Protein AF-A0A529NWL9-F1 (afdb_monomer)

Radius of gyration: 22.97 Å; Cα contacts (8 Å, |Δi|>4): 34; chains: 1; bounding box: 39×67×47 Å

pLDDT: mean 72.61, std 14.7, range [40.97, 92.69]

Mean predicted aligned error: 13.95 Å

Foldseek 3Di:
DPPPPVVVVVVVADPDAAEDPPDDDDCPPPGNPDHDDDPVCPCVVVDDDDPVVVVVVVVVVVVLCVVCVVVLVVVVVVVVVVVVVLVPPDDPVVSVVDDDDDDDDPPDDDPCPVVSVVVSNPD

Secondary structure (DSSP, 8-state):
--SSHHHHHHHSS--PPEE--SS----TT--TT-EE--GGGHHHHH-PPPHHHHHHHHHHHHHHHHHHHHHHHHHHHHHHHHHHHHHHSS-HHHHHT----------S---SHHHHHHHHT--

Sequence (123 aa):
MLRGLGKHLKSLFVATPRGDTTTPGYHAYVTLHDWIVPSSKLSSAIGPLSGKHQSALDTAWAELENGLAGWRTKHLIQAADLAAEIRNGPSAPDLANTVVSILVDHSGSMRGQKMLYAAASVD

Solvent-accessible surface area (backbone atoms only — not comparable to full-atom values): 7996 Å² total; per-residue (Å²): 144,80,90,57,67,75,62,57,59,62,69,75,75,61,65,72,44,44,69,62,81,77,71,88,73,94,59,85,92,69,45,58,87,40,71,41,69,55,80,95,43,44,69,71,75,73,50,84,68,52,74,69,55,42,55,54,47,53,50,53,49,52,52,50,54,60,71,40,46,68,58,44,54,52,49,53,51,53,51,51,53,50,52,51,50,61,66,70,66,53,54,73,72,55,55,76,70,60,82,88,82,87,84,82,86,79,79,90,78,66,92,56,58,71,54,54,53,53,57,65,69,70,119

Structure (mmCIF, N/CA/C/O backbone):
data_AF-A0A529NWL9-F1
#
_entry.id   AF-A0A529NWL9-F1
#
loop_
_atom_site.group_PDB
_atom_site.id
_atom_site.type_symbol
_atom_site.label_atom_id
_atom_site.label_alt_id
_atom_site.label_comp_id
_atom_site.label_asym_id
_atom_site.label_entity_id
_atom_site.label_seq_id
_atom_site.pdbx_PDB_ins_code
_atom_site.Cartn_x
_atom_site.Cartn_y
_atom_site.Cartn_z
_atom_site.occupancy
_atom_site.B_iso_or_equiv
_atom_site.auth_seq_id
_atom_site.auth_comp_id
_atom_site.auth_asym_id
_atom_site.auth_atom_id
_atom_site.pdbx_PDB_model_num
ATOM 1 N N . MET A 1 1 ? -11.625 -54.336 20.863 1.00 41.59 1 MET A N 1
ATOM 2 C CA . MET A 1 1 ? -12.617 -53.345 21.342 1.00 41.59 1 MET A CA 1
ATOM 3 C C . MET A 1 1 ? -12.002 -51.930 21.338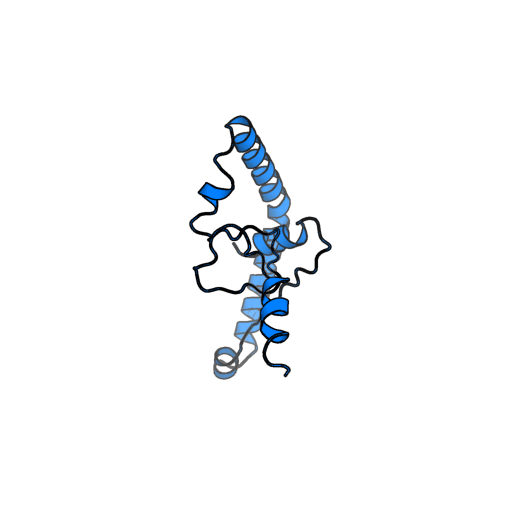 1.00 41.59 1 MET A C 1
ATOM 5 O O . MET A 1 1 ? -11.849 -51.323 22.381 1.00 41.59 1 MET A O 1
ATOM 9 N N . LEU A 1 2 ? -11.591 -51.403 20.171 1.00 47.62 2 LEU A N 1
ATOM 10 C CA . LEU A 1 2 ? -10.873 -50.108 20.053 1.00 47.62 2 LEU A CA 1
ATOM 11 C C . LEU A 1 2 ? -11.420 -49.222 18.911 1.00 47.62 2 LEU A C 1
ATOM 13 O O . LEU A 1 2 ? -10.713 -48.406 18.331 1.00 47.62 2 LEU A O 1
ATOM 17 N N . ARG A 1 3 ? -12.704 -49.368 18.565 1.00 49.75 3 ARG A N 1
ATOM 18 C CA . ARG A 1 3 ? -13.392 -48.502 17.592 1.00 49.75 3 ARG A CA 1
ATOM 19 C C . ARG A 1 3 ? -14.209 -47.445 18.337 1.00 49.75 3 ARG A C 1
ATOM 21 O O . ARG A 1 3 ? -15.420 -47.570 18.445 1.00 49.75 3 ARG A O 1
ATOM 28 N N . GLY A 1 4 ? -13.551 -46.432 18.896 1.00 47.00 4 GLY A N 1
ATOM 29 C CA . GLY A 1 4 ? -14.264 -45.362 19.610 1.00 47.00 4 GLY A CA 1
ATOM 30 C C . GLY A 1 4 ? -13.413 -44.153 19.989 1.00 47.00 4 GLY A C 1
ATOM 31 O O . GLY A 1 4 ? -13.879 -43.023 19.872 1.00 47.00 4 GLY A O 1
ATOM 32 N N . LEU A 1 5 ? -12.139 -44.365 20.334 1.00 46.53 5 LEU A N 1
ATOM 33 C CA . LEU A 1 5 ? -11.263 -43.294 20.830 1.00 46.53 5 LEU A CA 1
ATOM 34 C C . LEU A 1 5 ? -10.985 -42.183 19.797 1.00 46.53 5 LEU A C 1
ATOM 36 O O . LEU A 1 5 ? -10.881 -41.013 20.154 1.00 46.53 5 LEU A O 1
ATOM 40 N N . GLY A 1 6 ? -10.931 -42.521 18.503 1.00 48.28 6 GLY A N 1
ATOM 41 C CA . GLY A 1 6 ? -10.637 -41.554 17.436 1.00 48.28 6 GLY A CA 1
ATOM 42 C C . GLY A 1 6 ? -11.757 -40.544 17.145 1.00 48.28 6 GLY A C 1
ATOM 43 O O . GLY A 1 6 ? -11.493 -39.506 16.544 1.00 48.28 6 GLY A O 1
ATOM 44 N N . LYS A 1 7 ? -13.004 -40.814 17.565 1.00 48.00 7 LYS A N 1
ATOM 45 C CA . LYS A 1 7 ? -14.134 -39.889 17.354 1.00 48.00 7 LYS A CA 1
ATOM 46 C C . LYS A 1 7 ? -14.256 -38.845 18.469 1.00 48.00 7 LYS A C 1
ATOM 48 O O .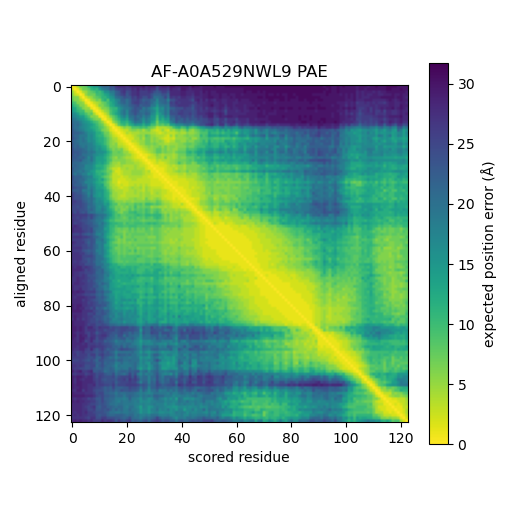 LYS A 1 7 ? -14.643 -37.720 18.181 1.00 48.00 7 LYS A O 1
ATOM 53 N N . HIS A 1 8 ? -13.868 -39.174 19.704 1.00 40.97 8 HIS A N 1
ATOM 54 C CA . HIS A 1 8 ? -13.897 -38.218 20.818 1.00 40.97 8 HIS A CA 1
ATOM 55 C C . HIS A 1 8 ? -12.743 -37.210 20.794 1.00 40.97 8 HIS A C 1
ATOM 57 O O . HIS A 1 8 ? -12.961 -36.047 21.126 1.00 40.97 8 HIS A O 1
ATOM 63 N N . LEU A 1 9 ? -11.562 -37.590 20.295 1.00 45.44 9 LEU A N 1
ATOM 64 C CA . LEU A 1 9 ? -10.450 -36.645 20.117 1.00 45.44 9 LEU A CA 1
ATOM 65 C C . LEU A 1 9 ? -10.738 -35.570 19.055 1.00 45.44 9 LEU A C 1
ATOM 67 O O . LEU A 1 9 ? -10.300 -34.435 19.212 1.00 45.44 9 LEU A O 1
ATOM 71 N N . LYS A 1 10 ? -11.547 -35.874 18.027 1.00 44.62 10 LYS A N 1
ATOM 72 C CA . LYS A 1 10 ? -11.995 -34.868 17.045 1.00 44.62 10 LYS A CA 1
ATOM 73 C C . LYS A 1 10 ? -12.944 -33.821 17.639 1.00 44.62 10 LYS A C 1
ATOM 75 O O . LYS A 1 10 ? -12.990 -32.710 17.128 1.00 44.62 10 LYS A O 1
ATOM 80 N N . SER A 1 11 ? -13.674 -34.152 18.708 1.00 44.53 11 SER A N 1
ATOM 81 C CA . SER A 1 11 ? -14.596 -33.213 19.370 1.00 44.53 11 SER A CA 1
ATOM 82 C C . SER A 1 11 ? -13.919 -32.276 20.373 1.00 44.53 11 SER A C 1
ATOM 84 O O . SER A 1 11 ? -14.516 -31.284 20.770 1.00 44.53 11 SER A O 1
ATOM 86 N N . LEU A 1 12 ? -12.673 -32.568 20.764 1.00 41.31 12 LEU A N 1
ATOM 87 C CA . LEU A 1 12 ? -11.930 -31.781 21.753 1.00 41.31 12 LEU A CA 1
ATOM 88 C C . LEU A 1 12 ? -11.148 -30.605 21.144 1.00 41.31 12 LEU A C 1
ATOM 90 O O . LEU A 1 12 ? -10.673 -29.760 21.893 1.00 41.31 12 LEU A O 1
ATOM 94 N N . PHE A 1 13 ? -11.024 -30.528 19.811 1.00 48.69 13 PHE A N 1
ATOM 95 C CA . PHE A 1 13 ? -10.106 -29.586 19.151 1.00 48.69 13 PHE A CA 1
ATOM 96 C C . PHE A 1 13 ? -10.687 -28.719 18.031 1.00 48.69 13 PHE A C 1
ATOM 98 O O . PHE A 1 13 ? -9.920 -28.027 17.371 1.00 48.69 13 PHE A O 1
ATOM 105 N N . VAL A 1 14 ? -12.004 -28.673 17.812 1.00 50.38 14 VAL A N 1
ATOM 106 C CA . VAL A 1 14 ? -12.557 -27.676 16.878 1.00 50.38 14 VAL A CA 1
ATOM 107 C C . VAL A 1 14 ? -13.840 -27.077 17.434 1.00 50.38 14 VAL A C 1
ATOM 109 O O . VAL A 1 14 ? -14.945 -27.437 17.038 1.00 50.38 14 VAL A O 1
ATOM 112 N N . ALA A 1 15 ? -13.692 -26.121 18.348 1.00 57.03 15 ALA A N 1
ATOM 113 C CA . ALA A 1 15 ? -14.666 -25.042 18.395 1.00 57.03 15 ALA A CA 1
ATOM 114 C C . ALA A 1 15 ? -14.501 -24.273 17.077 1.00 57.03 15 ALA A C 1
ATOM 116 O O . ALA A 1 15 ? -13.419 -23.767 16.782 1.00 57.03 15 ALA A O 1
ATOM 117 N N . THR A 1 16 ? -15.532 -24.287 16.234 1.00 67.38 16 THR A N 1
ATOM 118 C CA . THR A 1 16 ? -15.501 -23.568 14.959 1.00 67.38 16 THR A CA 1
ATOM 119 C C . THR A 1 16 ? -15.251 -22.081 15.224 1.00 67.38 16 THR A C 1
ATOM 121 O O . THR A 1 16 ? -15.923 -21.520 16.097 1.00 67.38 16 THR A O 1
ATOM 124 N N . PRO A 1 17 ? -14.314 -21.441 14.499 1.00 73.38 17 PRO A N 1
ATOM 125 C CA . PRO A 1 17 ? -14.105 -20.000 14.584 1.00 73.38 17 PRO A CA 1
ATOM 126 C C . PRO A 1 17 ? -15.408 -19.252 14.294 1.00 73.38 17 PRO A C 1
ATOM 128 O O . PRO A 1 17 ? -16.319 -19.768 13.636 1.00 73.38 17 PRO A O 1
ATOM 131 N N . ARG A 1 18 ? -15.515 -18.023 14.799 1.00 76.06 18 ARG A N 1
ATOM 132 C CA . ARG A 1 18 ? -16.698 -17.189 14.558 1.00 76.06 18 ARG A CA 1
ATOM 133 C C . ARG A 1 18 ? -16.699 -16.697 13.108 1.00 76.06 18 ARG A C 1
ATOM 135 O O . ARG A 1 18 ? -15.649 -16.604 12.477 1.00 76.06 18 ARG A O 1
ATOM 142 N N . GLY A 1 19 ? -17.867 -16.300 12.605 1.00 77.88 19 GLY A N 1
ATOM 143 C CA . GLY A 1 19 ? -18.013 -15.677 11.284 1.00 77.88 19 GLY A CA 1
ATOM 144 C C . GLY A 1 19 ? -18.197 -16.658 10.134 1.00 77.88 19 GLY A C 1
ATOM 145 O O . GLY A 1 19 ? -18.850 -17.688 10.291 1.00 77.88 19 GLY A O 1
ATOM 146 N N . ASP A 1 20 ? -17.693 -16.295 8.955 1.00 77.69 20 ASP A N 1
ATOM 147 C CA . ASP A 1 20 ? -17.899 -17.080 7.737 1.00 77.69 20 ASP A CA 1
ATOM 148 C C . ASP A 1 20 ? -16.951 -18.280 7.675 1.00 77.69 20 ASP A C 1
ATOM 150 O O . ASP A 1 20 ? -15.780 -18.159 7.332 1.00 77.69 20 ASP A O 1
ATOM 154 N N . THR A 1 21 ? -17.485 -19.453 7.998 1.00 75.38 21 THR A N 1
ATOM 155 C CA . THR A 1 21 ? -16.788 -20.747 7.914 1.00 75.38 21 THR A CA 1
ATOM 156 C C . THR A 1 21 ? -17.165 -21.542 6.662 1.00 75.38 21 THR A C 1
ATOM 158 O O . THR A 1 21 ? -16.742 -22.684 6.501 1.00 75.38 21 THR A O 1
ATOM 161 N N . THR A 1 22 ? -17.994 -20.959 5.792 1.00 77.25 22 THR A N 1
ATOM 162 C CA . THR A 1 22 ? -18.602 -21.645 4.644 1.00 77.25 22 THR A CA 1
ATOM 163 C C . THR A 1 22 ? -17.937 -21.291 3.325 1.00 77.25 22 THR A C 1
ATOM 165 O O . THR A 1 22 ? -17.908 -22.121 2.416 1.00 77.25 22 THR A O 1
ATOM 168 N N . THR A 1 23 ? -17.379 -20.084 3.221 1.00 76.88 23 THR A N 1
ATOM 169 C CA . THR A 1 23 ? -16.601 -19.669 2.055 1.00 76.88 23 THR A CA 1
ATOM 170 C C . THR A 1 23 ? -15.297 -20.474 1.987 1.00 76.88 23 THR A C 1
ATOM 172 O O . THR A 1 23 ? -14.508 -20.411 2.931 1.00 76.88 23 THR A O 1
ATOM 175 N N . PRO A 1 24 ? -15.032 -21.218 0.895 1.00 73.69 24 PRO A N 1
ATOM 176 C CA . PRO A 1 24 ? -13.778 -21.949 0.732 1.00 73.69 24 PRO A CA 1
ATOM 177 C C . PRO A 1 24 ? -12.576 -20.993 0.726 1.00 73.69 24 PRO A C 1
ATOM 179 O O . PRO A 1 24 ? -12.567 -20.019 -0.027 1.00 73.69 24 PRO A O 1
ATOM 182 N N . GLY A 1 25 ? -11.549 -21.273 1.530 1.00 71.75 25 GLY A N 1
ATOM 183 C CA . GLY A 1 25 ? -10.368 -20.414 1.624 1.00 71.75 25 GLY A CA 1
ATOM 184 C C . GLY A 1 25 ? -9.218 -21.015 2.431 1.00 71.75 25 GLY A C 1
ATOM 185 O O . GLY A 1 25 ? -9.296 -22.131 2.948 1.00 71.75 25 GLY A O 1
ATOM 186 N N . TYR A 1 26 ? -8.117 -20.269 2.522 1.00 67.25 26 TYR A N 1
ATOM 187 C CA . TYR A 1 26 ? -6.982 -20.633 3.367 1.00 67.25 26 TYR A CA 1
ATOM 188 C C . TYR A 1 26 ? -7.320 -20.360 4.836 1.00 67.25 26 TYR A C 1
ATOM 190 O O . TYR A 1 26 ? -7.502 -19.212 5.233 1.00 67.25 26 TYR A O 1
ATOM 198 N N . HIS A 1 27 ? -7.385 -21.418 5.643 1.00 69.44 27 HIS A N 1
ATOM 199 C CA . HIS A 1 27 ? -7.698 -21.337 7.076 1.00 69.44 27 HIS A CA 1
ATOM 200 C C . HIS A 1 27 ? -6.569 -21.867 7.967 1.00 69.44 27 HIS A C 1
ATOM 202 O O . HIS A 1 27 ? -6.793 -22.152 9.145 1.00 69.44 27 HIS A O 1
ATOM 208 N N . ALA A 1 28 ? -5.354 -22.040 7.435 1.00 67.69 28 ALA A N 1
ATOM 209 C CA . ALA A 1 28 ? -4.243 -22.423 8.296 1.00 67.69 28 ALA A CA 1
ATOM 210 C C . ALA A 1 28 ? -3.999 -21.303 9.319 1.00 67.69 28 ALA A C 1
ATOM 212 O O . ALA A 1 28 ? -4.069 -20.124 8.974 1.00 67.69 28 ALA A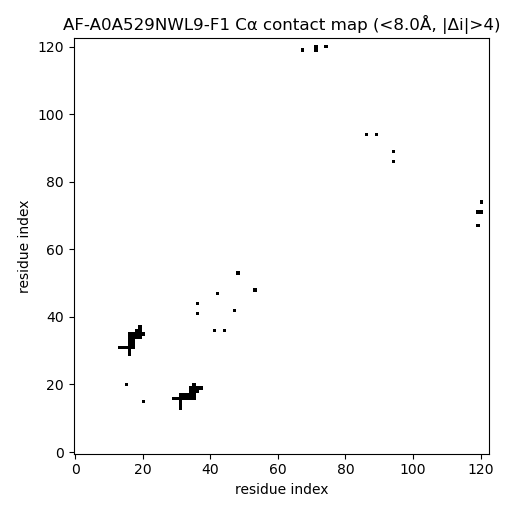 O 1
ATOM 213 N N . TYR A 1 29 ? -3.731 -21.688 10.567 1.00 68.50 29 TYR A N 1
ATOM 214 C CA . TYR A 1 29 ? -3.572 -20.794 11.724 1.00 68.50 29 TYR A CA 1
ATOM 215 C C . TYR A 1 29 ? -4.846 -20.109 12.238 1.00 68.50 29 TYR A C 1
ATOM 217 O O . TYR A 1 29 ? -4.755 -19.367 13.210 1.00 68.50 29 TYR A O 1
ATOM 225 N N . VAL A 1 30 ? -6.025 -20.387 11.669 1.00 74.56 30 VAL A N 1
ATOM 226 C CA . VAL A 1 30 ? -7.289 -19.933 12.263 1.00 74.56 30 VAL A CA 1
ATOM 227 C C . VAL A 1 30 ? -7.581 -20.760 13.514 1.00 74.56 30 VAL A C 1
ATOM 229 O O . VAL A 1 30 ? -7.674 -21.988 13.469 1.00 74.56 30 VAL A O 1
ATOM 232 N N . THR A 1 31 ? -7.727 -20.075 14.639 1.00 78.75 31 THR A N 1
ATOM 233 C CA . THR A 1 31 ? -8.035 -20.647 15.947 1.00 78.75 31 THR A CA 1
ATOM 234 C C . THR A 1 31 ? -9.501 -20.433 16.310 1.00 78.75 31 THR A C 1
ATOM 236 O O . THR A 1 31 ? -10.212 -19.630 15.711 1.00 78.75 31 THR A O 1
ATOM 239 N N . LEU A 1 32 ? -9.964 -21.115 17.357 1.00 82.62 32 LEU A N 1
ATOM 240 C CA . LEU A 1 32 ? -11.326 -20.953 17.875 1.00 82.62 32 LEU A CA 1
ATOM 241 C C . LEU A 1 32 ? -11.643 -19.545 18.415 1.00 82.62 32 LEU A C 1
ATOM 243 O O . LEU A 1 32 ? -12.808 -19.227 18.658 1.00 82.62 32 LEU A O 1
ATOM 247 N N . HIS A 1 33 ? -10.620 -18.718 18.636 1.00 80.81 33 HIS A N 1
ATOM 248 C CA . HIS A 1 33 ? -10.763 -17.348 19.124 1.00 80.81 33 HIS A CA 1
ATOM 249 C C . HIS A 1 33 ? -10.867 -16.318 17.996 1.00 80.81 33 HIS A C 1
ATOM 251 O O . HIS A 1 33 ? -11.168 -15.156 18.268 1.00 80.81 33 HIS A O 1
ATOM 257 N N . ASP A 1 34 ? -10.664 -16.740 16.750 1.00 80.94 34 ASP A N 1
ATOM 258 C CA . ASP A 1 34 ? -10.652 -15.847 15.602 1.00 80.94 34 ASP A CA 1
ATOM 259 C C . ASP A 1 34 ? -12.051 -15.646 15.009 1.00 80.94 34 ASP A C 1
ATOM 261 O O . ASP A 1 34 ? -12.957 -16.483 15.134 1.00 80.94 34 ASP A O 1
ATOM 265 N N . TRP A 1 35 ? -12.220 -14.503 14.340 1.00 82.94 35 TRP A N 1
ATOM 266 C CA . TRP A 1 35 ? -13.414 -14.166 13.576 1.00 82.94 35 TRP A CA 1
ATOM 267 C C . TRP A 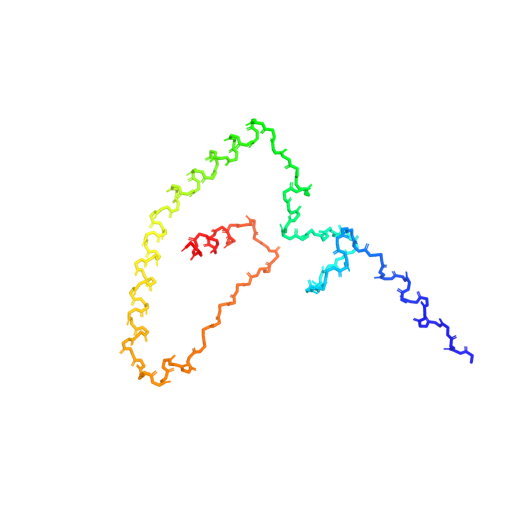1 35 ? -13.068 -14.078 12.088 1.00 82.94 35 TRP A C 1
ATOM 269 O O . TRP A 1 35 ? -12.315 -13.201 11.668 1.00 82.94 35 TRP A O 1
ATOM 279 N N . ILE A 1 36 ? -13.635 -14.978 11.282 1.00 83.69 36 ILE A N 1
ATOM 280 C CA . ILE A 1 36 ? -13.479 -14.957 9.828 1.00 83.69 36 ILE A CA 1
ATOM 281 C C . ILE A 1 36 ? -14.471 -13.958 9.231 1.00 83.69 36 ILE A C 1
ATOM 283 O O . ILE A 1 36 ? -15.692 -14.139 9.310 1.00 83.69 36 ILE A O 1
ATOM 287 N N . VAL A 1 37 ? -13.941 -12.912 8.602 1.00 83.19 37 VAL A N 1
ATOM 288 C CA . VAL A 1 37 ? -14.722 -11.876 7.924 1.00 83.19 37 VAL A CA 1
ATOM 289 C C . VAL A 1 37 ? -14.331 -11.854 6.446 1.00 83.19 37 VAL A C 1
ATOM 291 O O . VAL A 1 37 ? -13.187 -11.525 6.131 1.00 83.19 37 VAL A O 1
ATOM 294 N N . PRO A 1 38 ? -15.253 -12.179 5.522 1.00 80.12 38 PRO A N 1
ATOM 295 C CA . PRO A 1 38 ? -15.015 -12.000 4.095 1.00 80.12 38 PRO A CA 1
ATOM 296 C C . PRO A 1 38 ? -14.685 -10.541 3.779 1.00 80.12 38 PRO A C 1
ATOM 298 O O . PRO A 1 38 ? -15.283 -9.638 4.366 1.00 80.12 38 PRO A O 1
ATOM 301 N N . SER A 1 39 ? -13.801 -10.296 2.809 1.00 79.25 39 SER A N 1
ATOM 302 C CA . SER A 1 39 ? -13.410 -8.932 2.414 1.00 79.25 39 SER A CA 1
ATOM 303 C C . SER A 1 39 ? -14.618 -8.058 2.058 1.00 79.25 39 SER A C 1
ATOM 305 O O . SER A 1 39 ? -14.713 -6.914 2.495 1.00 79.25 39 SER A O 1
ATOM 307 N N . SER A 1 40 ? -15.607 -8.638 1.372 1.00 80.94 40 SER A N 1
ATOM 308 C CA . SER A 1 40 ? -16.881 -7.995 1.024 1.00 80.94 40 SER A CA 1
ATOM 309 C C . SER A 1 40 ? -17.734 -7.576 2.228 1.00 80.94 40 SER A C 1
ATOM 311 O O . SER A 1 40 ? -18.659 -6.782 2.075 1.00 80.94 40 SER A O 1
ATOM 313 N N . LYS A 1 41 ? -17.440 -8.092 3.426 1.00 79.94 41 LYS A N 1
ATOM 314 C CA . LYS A 1 41 ? -18.160 -7.821 4.677 1.00 79.94 41 LYS A CA 1
ATOM 315 C C . LYS A 1 41 ? -17.330 -7.044 5.700 1.00 79.94 41 LYS A C 1
ATOM 317 O O . LYS A 1 41 ? -17.830 -6.804 6.799 1.00 79.94 41 LYS A O 1
ATOM 322 N N . LEU A 1 42 ? -16.112 -6.608 5.368 1.00 79.44 42 LEU A N 1
ATOM 323 C CA . LEU A 1 42 ? -15.254 -5.861 6.299 1.00 79.44 42 LEU A CA 1
ATOM 324 C C . LEU A 1 42 ? -15.950 -4.620 6.861 1.00 79.44 42 LEU A C 1
ATOM 326 O O . LEU A 1 42 ? -15.969 -4.426 8.073 1.00 79.44 42 LEU A O 1
ATOM 330 N N . SER A 1 43 ? -16.617 -3.841 6.010 1.00 75.88 43 SER A N 1
ATOM 331 C CA . SER A 1 43 ? -17.377 -2.656 6.431 1.00 75.88 43 SER A CA 1
ATOM 332 C C . SER A 1 43 ? -18.431 -2.969 7.502 1.00 75.88 43 SER A C 1
ATOM 334 O O . SER A 1 43 ? -18.639 -2.180 8.420 1.00 75.88 43 SER A O 1
ATOM 336 N N . SER A 1 44 ? -19.057 -4.146 7.429 1.00 73.81 44 SER A N 1
ATOM 337 C CA . SER A 1 44 ? -20.059 -4.589 8.403 1.00 73.81 44 SER A CA 1
ATOM 338 C C . SER A 1 44 ? -19.462 -5.114 9.712 1.00 73.81 44 SER A C 1
ATOM 340 O O . SER A 1 44 ? -20.115 -5.027 10.747 1.00 73.81 44 SER A O 1
ATOM 342 N N . ALA A 1 45 ? -18.234 -5.641 9.688 1.00 77.44 45 ALA A N 1
ATOM 343 C CA . ALA A 1 45 ? -17.594 -6.212 10.872 1.00 77.44 45 ALA A CA 1
ATOM 344 C C . ALA A 1 45 ? -16.986 -5.148 11.794 1.00 77.44 45 ALA A C 1
ATOM 346 O O . ALA A 1 45 ? -16.975 -5.322 13.010 1.00 77.44 45 ALA A O 1
ATOM 347 N N . ILE A 1 46 ? -16.484 -4.056 11.212 1.00 75.50 46 ILE A N 1
ATOM 348 C CA . ILE A 1 46 ? -15.807 -2.980 11.947 1.00 75.50 46 ILE A CA 1
ATOM 349 C C . ILE A 1 46 ? -16.813 -1.891 12.372 1.00 75.50 46 ILE A C 1
ATOM 351 O O . ILE A 1 46 ? -16.581 -1.171 13.341 1.00 75.50 46 ILE A O 1
ATOM 355 N N . GLY A 1 47 ? -17.962 -1.816 11.686 1.00 78.06 47 GLY A N 1
ATOM 356 C CA . GLY A 1 47 ? -18.993 -0.803 11.903 1.00 78.06 47 GLY A CA 1
ATOM 357 C C . GLY A 1 47 ? -18.576 0.589 11.403 1.00 78.06 47 GLY A C 1
ATOM 358 O O . GLY A 1 47 ? -17.403 0.832 11.115 1.00 78.06 47 GLY A O 1
ATOM 359 N N . PRO A 1 48 ? -19.529 1.528 11.261 1.00 82.06 48 PRO A N 1
ATOM 360 C CA . PRO A 1 48 ? -19.206 2.893 10.872 1.00 82.06 48 PRO A CA 1
ATOM 361 C C . PRO A 1 48 ? -18.467 3.617 12.004 1.00 82.06 48 PRO A C 1
ATOM 363 O O . PRO A 1 48 ? -18.837 3.520 13.177 1.00 82.06 48 PRO A O 1
ATOM 366 N N . LEU A 1 49 ? -17.442 4.389 11.647 1.00 84.81 49 LEU A N 1
ATOM 367 C CA . LEU A 1 49 ? -16.782 5.289 12.587 1.00 84.81 49 LEU A CA 1
ATOM 368 C C . LEU A 1 49 ? -17.710 6.459 12.926 1.00 84.81 49 LEU A C 1
ATOM 370 O O . LEU A 1 49 ? -18.445 6.959 12.076 1.00 84.81 49 LEU A O 1
ATOM 374 N N . SER A 1 50 ? -17.653 6.936 14.170 1.00 90.12 50 SER A N 1
ATOM 375 C CA . SER A 1 50 ? -18.283 8.216 14.504 1.00 90.12 50 SER A CA 1
ATOM 376 C C . SER A 1 50 ? -17.598 9.346 13.730 1.00 90.12 50 SER A C 1
ATOM 378 O O . SER A 1 50 ? -16.406 9.249 13.433 1.00 90.12 50 SER A O 1
ATOM 380 N N . GLY A 1 51 ? -18.301 10.452 13.461 1.00 91.75 51 GLY A N 1
ATOM 381 C CA . GLY A 1 51 ? -17.726 11.568 12.694 1.00 91.75 51 GLY A CA 1
ATOM 382 C C . GLY A 1 51 ? -16.407 12.099 13.277 1.00 91.75 51 GLY A C 1
ATOM 383 O O . GLY A 1 51 ? -15.482 12.423 12.538 1.00 91.75 51 GLY A O 1
ATOM 384 N N . LYS A 1 52 ? -16.266 12.088 14.611 1.00 92.69 52 LYS A N 1
ATOM 385 C CA . LYS A 1 52 ? -15.011 12.440 15.291 1.00 92.69 52 LYS A CA 1
ATOM 386 C C . LYS A 1 52 ? -13.886 11.441 14.994 1.00 92.69 52 LYS A C 1
ATOM 388 O O . LYS A 1 52 ? -12.760 11.858 14.744 1.00 92.69 52 LYS A O 1
ATOM 393 N N . HIS A 1 53 ? -14.166 10.139 15.055 1.00 88.62 53 HIS A N 1
ATOM 394 C CA . HIS A 1 53 ? -13.157 9.109 14.793 1.00 88.62 53 HIS A CA 1
ATOM 395 C C . HIS A 1 53 ? -12.782 9.029 13.317 1.00 88.62 53 HIS A C 1
ATOM 397 O O . HIS A 1 53 ? -11.613 8.818 13.016 1.00 88.62 53 HIS A O 1
ATOM 403 N N . GLN A 1 54 ? -13.739 9.254 12.418 1.00 89.50 54 GLN A N 1
ATOM 404 C CA . GLN A 1 54 ? -13.479 9.338 10.988 1.00 89.50 54 GLN A CA 1
ATOM 405 C C . GLN A 1 54 ? -12.554 10.516 10.670 1.00 89.50 54 GLN A C 1
ATOM 407 O O . GLN A 1 54 ? -11.487 10.308 10.112 1.00 89.50 54 GLN A O 1
ATOM 412 N N . SER A 1 55 ? -12.879 11.720 11.152 1.00 92.31 55 SER A N 1
ATOM 413 C CA . SER A 1 55 ? -12.035 12.906 10.955 1.00 92.31 55 SER A CA 1
ATOM 414 C C . SER A 1 55 ? -10.613 12.735 11.515 1.00 92.31 55 SER A C 1
ATOM 416 O O . SER A 1 55 ? -9.636 13.136 10.879 1.00 92.31 55 SER A O 1
ATOM 418 N N . ALA A 1 56 ? -10.475 12.099 12.684 1.00 92.00 56 ALA A N 1
ATOM 419 C CA . ALA A 1 56 ? -9.167 11.790 13.258 1.00 92.00 56 ALA A CA 1
ATOM 420 C C . ALA A 1 56 ? -8.387 10.765 12.417 1.00 92.00 56 ALA A C 1
ATOM 422 O O . ALA A 1 56 ? -7.178 10.913 12.243 1.00 92.00 56 ALA A O 1
ATOM 423 N N . LEU A 1 57 ? -9.073 9.748 11.887 1.00 87.19 57 LEU A N 1
ATOM 424 C CA . LEU A 1 57 ? -8.469 8.755 11.005 1.00 87.19 57 LEU A CA 1
ATOM 425 C C . LEU A 1 57 ? -8.000 9.397 9.696 1.00 87.19 57 LEU A C 1
ATOM 427 O O . LEU A 1 57 ? -6.846 9.209 9.328 1.00 87.19 57 LEU A O 1
ATOM 431 N N . ASP A 1 58 ? -8.847 10.194 9.046 1.00 89.50 58 ASP A N 1
ATOM 432 C CA . ASP A 1 58 ? -8.520 10.883 7.792 1.00 89.50 58 ASP A CA 1
ATOM 433 C C . ASP A 1 58 ? -7.302 11.802 7.967 1.00 89.50 58 ASP A C 1
ATOM 435 O O . ASP A 1 58 ? -6.403 11.823 7.129 1.00 89.50 58 ASP A O 1
ATOM 439 N N . THR A 1 59 ? -7.227 12.508 9.101 1.00 92.19 59 THR A N 1
ATOM 440 C CA . THR A 1 59 ? -6.072 13.354 9.444 1.00 92.19 59 THR A CA 1
ATOM 441 C C . THR A 1 59 ? -4.792 12.530 9.587 1.00 92.19 59 THR A C 1
ATOM 443 O O . THR A 1 59 ? -3.765 12.884 9.012 1.00 92.19 59 THR A O 1
ATOM 446 N N . ALA A 1 60 ? -4.851 11.412 10.317 1.00 87.62 60 ALA A N 1
ATOM 447 C CA . ALA A 1 60 ? -3.698 10.534 10.511 1.00 87.62 60 ALA A CA 1
ATOM 448 C C . ALA A 1 60 ? -3.232 9.885 9.195 1.00 87.62 60 ALA A C 1
ATOM 450 O O . ALA A 1 60 ? -2.031 9.753 8.961 1.00 87.62 60 ALA A O 1
ATOM 451 N N . TRP A 1 61 ? -4.171 9.513 8.320 1.00 84.62 61 TRP A N 1
ATOM 452 C CA . TRP A 1 61 ? -3.863 9.025 6.976 1.00 84.62 61 TRP A CA 1
ATOM 453 C C . TRP A 1 61 ? -3.179 10.100 6.137 1.00 84.62 61 TRP A C 1
ATOM 455 O O . TRP A 1 61 ? -2.135 9.830 5.554 1.00 84.62 61 TRP A O 1
ATOM 465 N N . ALA A 1 62 ? -3.707 11.324 6.123 1.00 85.81 62 ALA A N 1
ATOM 466 C CA . ALA A 1 62 ? -3.100 12.425 5.383 1.00 85.81 62 ALA A CA 1
ATOM 467 C C . ALA A 1 62 ? -1.675 12.739 5.873 1.00 85.81 62 ALA A C 1
ATOM 469 O O . ALA A 1 62 ? -0.782 12.978 5.062 1.00 85.81 62 ALA A O 1
ATOM 470 N N . GLU A 1 63 ? -1.435 12.715 7.186 1.00 88.12 63 GLU A N 1
ATOM 471 C CA . GLU A 1 63 ? -0.097 12.915 7.754 1.00 88.12 63 GLU A CA 1
ATOM 472 C C . GLU A 1 63 ? 0.879 11.81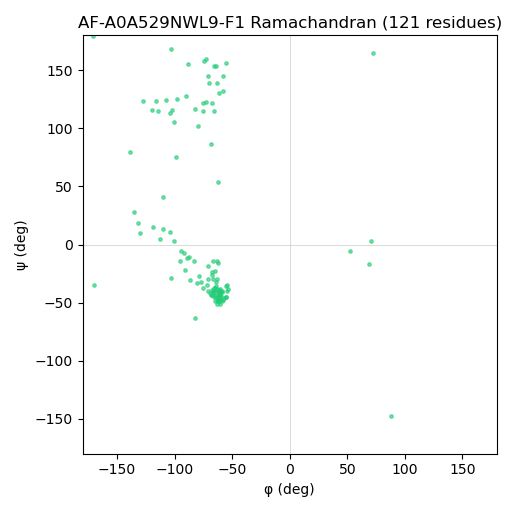4 7.314 1.00 88.12 63 GLU A C 1
ATOM 474 O O . GLU A 1 63 ? 1.992 12.114 6.875 1.00 88.12 63 GLU A O 1
ATOM 479 N N . LEU A 1 64 ? 0.447 10.551 7.360 1.00 82.31 64 LEU A N 1
ATOM 480 C CA . LEU A 1 64 ? 1.246 9.417 6.901 1.00 82.31 64 LEU A CA 1
ATOM 481 C C . LEU A 1 64 ? 1.559 9.509 5.400 1.00 82.31 64 LEU A C 1
ATOM 483 O O . LEU A 1 64 ? 2.714 9.365 5.004 1.00 82.31 64 LEU A O 1
ATOM 487 N N . GLU A 1 65 ? 0.547 9.764 4.570 1.00 82.25 65 GLU A N 1
ATOM 488 C CA . GLU A 1 65 ? 0.677 9.888 3.116 1.00 82.25 65 GLU A CA 1
ATOM 489 C C . GLU A 1 65 ? 1.677 10.984 2.735 1.00 82.25 65 GLU A C 1
ATOM 491 O O . GLU A 1 65 ? 2.612 10.745 1.968 1.00 82.25 65 GLU A O 1
ATOM 496 N N . ASN A 1 66 ? 1.543 12.160 3.349 1.00 86.06 66 ASN A N 1
ATOM 497 C CA . ASN A 1 66 ? 2.449 13.279 3.121 1.00 86.06 66 ASN A CA 1
ATOM 498 C C . ASN A 1 66 ? 3.872 12.975 3.611 1.00 86.06 66 ASN A C 1
ATOM 500 O O . ASN A 1 66 ? 4.842 13.275 2.912 1.00 86.06 66 ASN A O 1
ATOM 504 N N . GLY A 1 67 ? 4.012 12.342 4.780 1.00 84.81 67 GLY A N 1
ATOM 505 C CA . GLY A 1 67 ? 5.310 11.933 5.318 1.00 84.81 67 GLY A CA 1
ATOM 506 C C . GLY A 1 67 ? 6.033 10.905 4.439 1.00 84.81 67 GLY A C 1
ATOM 507 O O . GLY A 1 67 ? 7.264 10.898 4.379 1.00 84.81 67 GLY A O 1
ATOM 508 N N . LEU A 1 68 ? 5.286 10.066 3.715 1.00 83.88 68 LEU A N 1
ATOM 509 C CA . LEU A 1 68 ? 5.832 9.042 2.822 1.00 83.88 68 LEU A CA 1
ATOM 510 C C . LEU A 1 68 ? 6.076 9.528 1.386 1.00 83.88 68 LEU A C 1
ATOM 512 O O . LEU A 1 68 ? 6.773 8.837 0.642 1.00 83.88 68 LEU A O 1
ATOM 516 N N . ALA A 1 69 ? 5.580 10.701 0.985 1.00 83.25 69 ALA A N 1
ATOM 517 C CA . ALA A 1 69 ? 5.628 11.167 -0.406 1.00 83.25 69 ALA A CA 1
ATOM 518 C C . ALA A 1 69 ? 7.049 11.183 -1.009 1.00 83.25 69 ALA A C 1
ATOM 520 O O . ALA A 1 69 ? 7.275 10.689 -2.118 1.00 83.25 69 ALA A O 1
ATOM 521 N N . GLY A 1 70 ? 8.038 11.692 -0.264 1.00 84.81 70 GLY A N 1
ATOM 522 C CA . GLY A 1 70 ? 9.435 11.708 -0.716 1.00 84.81 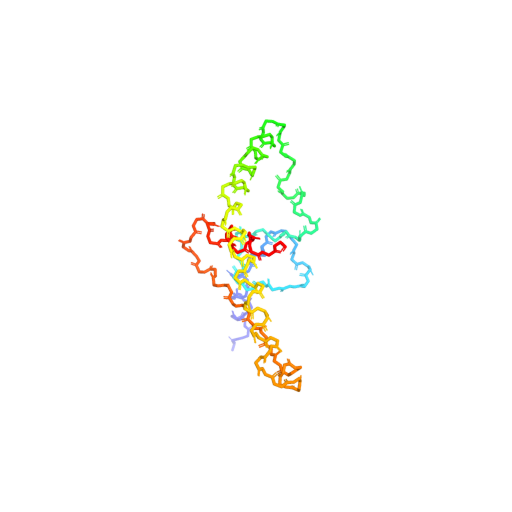70 GLY A CA 1
ATOM 523 C C . GLY A 1 70 ? 10.031 10.303 -0.857 1.00 84.81 70 GLY A C 1
ATOM 524 O O . GLY A 1 70 ? 10.763 10.016 -1.806 1.00 84.81 70 GLY A O 1
ATOM 525 N N . TRP A 1 71 ? 9.672 9.398 0.056 1.00 84.06 71 TRP A N 1
ATOM 526 C CA . TRP A 1 71 ? 10.097 8.000 0.010 1.00 84.06 71 TRP A CA 1
ATOM 527 C C . TRP A 1 71 ? 9.461 7.244 -1.165 1.00 84.06 71 TRP A C 1
ATOM 529 O O . TRP A 1 71 ? 10.184 6.547 -1.883 1.00 84.06 71 TRP A O 1
ATOM 539 N N . ARG A 1 72 ? 8.155 7.438 -1.410 1.00 81.75 72 ARG A N 1
ATOM 540 C CA . ARG A 1 72 ? 7.433 6.865 -2.559 1.00 81.75 72 ARG A CA 1
ATOM 541 C C . ARG A 1 72 ? 8.019 7.333 -3.878 1.00 81.75 72 ARG A C 1
ATOM 543 O O . ARG A 1 72 ? 8.316 6.511 -4.734 1.00 81.75 72 ARG A O 1
ATOM 550 N N . THR A 1 73 ? 8.263 8.636 -4.012 1.00 84.38 73 THR A N 1
ATOM 551 C CA . THR A 1 73 ? 8.869 9.212 -5.221 1.00 84.38 73 THR A CA 1
ATOM 552 C C . THR A 1 73 ? 10.222 8.564 -5.513 1.00 84.38 73 THR A C 1
ATOM 554 O O . THR A 1 73 ? 10.480 8.140 -6.637 1.00 84.38 73 THR A O 1
ATOM 557 N N . LYS A 1 74 ? 11.071 8.412 -4.488 1.00 86.75 74 LYS A N 1
ATOM 558 C CA . LYS A 1 74 ? 12.364 7.732 -4.632 1.00 86.75 74 LYS A CA 1
ATOM 559 C C . LYS A 1 74 ? 12.204 6.267 -5.053 1.00 86.75 74 LYS A C 1
ATOM 561 O O . LYS A 1 74 ? 12.926 5.827 -5.941 1.00 86.75 74 LYS A O 1
ATOM 566 N N . HIS A 1 75 ? 11.276 5.531 -4.442 1.00 82.19 75 HIS A N 1
ATOM 567 C CA . HIS A 1 75 ? 11.029 4.129 -4.791 1.00 82.19 75 HIS A CA 1
ATOM 568 C C . HIS A 1 75 ? 10.475 3.968 -6.205 1.00 82.19 75 HIS A C 1
ATOM 570 O O . HIS A 1 75 ? 10.917 3.071 -6.912 1.00 82.19 75 HIS A O 1
ATOM 576 N N . LEU A 1 76 ? 9.570 4.845 -6.644 1.00 83.06 76 LEU A N 1
ATOM 577 C CA . LEU A 1 76 ? 9.029 4.832 -8.004 1.00 83.06 76 LEU A CA 1
ATOM 578 C C . LEU A 1 76 ? 10.123 5.057 -9.051 1.00 83.06 76 LEU A C 1
ATOM 580 O O . LEU A 1 76 ? 10.167 4.332 -10.040 1.00 83.06 76 LEU A O 1
ATOM 584 N N . ILE A 1 77 ? 11.035 6.005 -8.810 1.00 86.38 77 ILE A N 1
ATOM 585 C CA . ILE A 1 77 ? 12.196 6.231 -9.685 1.00 86.38 77 ILE A CA 1
ATOM 586 C C . ILE A 1 77 ? 13.064 4.969 -9.743 1.00 86.38 77 ILE A C 1
ATOM 588 O O . ILE A 1 77 ? 13.330 4.455 -10.824 1.00 86.38 77 ILE A O 1
ATOM 592 N N . GLN A 1 78 ? 13.430 4.411 -8.585 1.00 87.38 78 GLN A N 1
ATOM 593 C CA . GLN A 1 78 ? 14.256 3.200 -8.518 1.00 87.38 78 GLN A CA 1
ATOM 594 C C . GLN A 1 78 ? 13.590 1.988 -9.182 1.00 87.38 78 GLN A C 1
ATOM 596 O O . GLN A 1 78 ? 14.259 1.204 -9.850 1.00 87.38 78 GLN A O 1
ATOM 601 N N . ALA A 1 79 ? 12.277 1.830 -9.013 1.00 83.56 79 ALA A N 1
ATOM 602 C CA . ALA A 1 79 ? 11.511 0.765 -9.643 1.00 83.56 79 ALA A CA 1
ATOM 603 C C . ALA A 1 79 ? 11.447 0.942 -11.165 1.00 83.56 79 ALA A C 1
ATOM 605 O O . ALA A 1 79 ? 11.566 -0.043 -11.891 1.00 83.56 79 ALA A O 1
ATOM 606 N N . ALA A 1 80 ? 11.294 2.176 -11.656 1.00 84.12 80 ALA A N 1
ATOM 607 C CA . ALA A 1 80 ? 11.314 2.475 -13.085 1.00 84.12 80 ALA A CA 1
ATOM 608 C C . ALA A 1 80 ? 12.689 2.188 -13.708 1.00 84.12 80 ALA A C 1
ATOM 610 O O . ALA A 1 80 ? 12.753 1.539 -14.754 1.00 84.12 80 ALA A O 1
ATOM 611 N N . ASP A 1 81 ? 13.767 2.599 -13.038 1.00 88.19 81 ASP A N 1
ATOM 612 C CA . ASP A 1 81 ? 15.144 2.336 -13.466 1.00 88.19 81 ASP A CA 1
ATOM 613 C C . ASP A 1 81 ? 15.421 0.827 -13.519 1.00 88.19 81 ASP A C 1
ATOM 615 O O . ASP A 1 81 ? 15.868 0.305 -14.542 1.00 88.19 81 ASP A O 1
ATOM 619 N N . LEU A 1 82 ? 15.058 0.098 -12.458 1.00 85.62 82 LEU A N 1
ATOM 620 C CA . LEU A 1 82 ? 15.204 -1.356 -12.398 1.00 85.62 82 LEU A CA 1
ATOM 621 C C . LEU A 1 82 ? 14.349 -2.060 -13.460 1.00 85.62 82 LEU A C 1
ATOM 623 O O . LEU A 1 82 ? 14.797 -3.012 -14.094 1.00 85.62 82 LE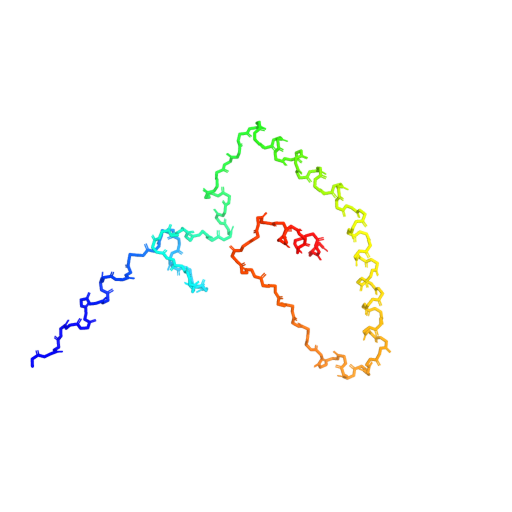U A O 1
ATOM 627 N N . ALA A 1 83 ? 13.119 -1.598 -13.693 1.00 84.19 83 ALA A N 1
ATOM 628 C CA . ALA A 1 83 ? 12.265 -2.158 -14.734 1.00 84.19 83 ALA A CA 1
ATOM 629 C C . ALA A 1 83 ? 12.857 -1.944 -16.134 1.00 84.19 83 ALA A C 1
ATOM 631 O O . ALA A 1 83 ? 12.713 -2.817 -16.992 1.00 84.19 83 ALA A O 1
ATOM 632 N N . ALA A 1 84 ? 13.514 -0.808 -16.379 1.00 84.81 84 ALA A N 1
ATOM 633 C CA . ALA A 1 84 ? 14.226 -0.560 -17.627 1.00 84.81 84 ALA A CA 1
ATOM 634 C C . ALA A 1 84 ? 15.445 -1.486 -17.768 1.00 84.81 84 ALA A C 1
ATOM 636 O O . ALA A 1 84 ? 15.637 -2.073 -18.831 1.00 84.81 84 ALA A O 1
ATOM 637 N N . GLU A 1 85 ? 16.220 -1.679 -16.701 1.00 85.44 85 GLU A N 1
ATOM 638 C CA . GLU A 1 85 ? 17.347 -2.619 -16.674 1.00 85.44 85 GLU A CA 1
ATOM 639 C C . GLU A 1 85 ? 16.893 -4.055 -16.973 1.00 85.44 85 GLU A C 1
ATOM 641 O O . GLU A 1 85 ? 17.424 -4.701 -17.878 1.00 85.44 85 GLU A O 1
ATOM 646 N N . ILE A 1 86 ? 15.839 -4.523 -16.295 1.00 83.19 86 ILE A N 1
ATOM 647 C CA . ILE A 1 86 ? 15.264 -5.858 -16.502 1.00 83.19 86 ILE A CA 1
ATOM 648 C C . ILE A 1 86 ? 14.762 -6.031 -17.936 1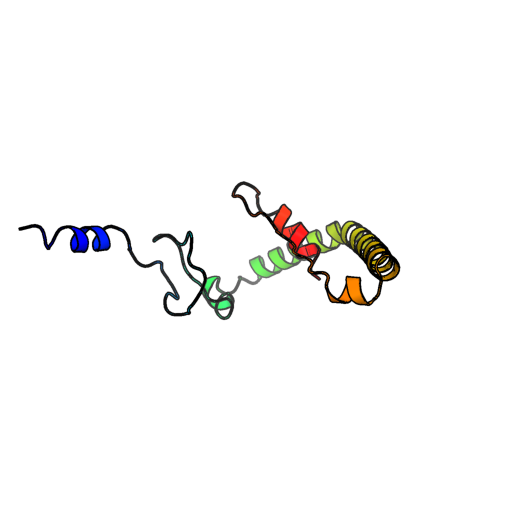.00 83.19 86 ILE A C 1
ATOM 650 O O . ILE A 1 86 ? 14.923 -7.106 -18.494 1.00 83.19 86 ILE A O 1
ATOM 654 N N . ARG A 1 87 ? 14.165 -5.010 -18.562 1.00 81.50 87 ARG A N 1
ATOM 655 C CA . ARG A 1 87 ? 13.706 -5.116 -19.961 1.00 81.50 87 ARG A CA 1
ATOM 656 C C . ARG A 1 87 ? 14.849 -5.155 -20.971 1.00 81.50 87 ARG A C 1
ATOM 658 O O . ARG A 1 87 ? 14.674 -5.736 -22.036 1.00 81.50 87 ARG A O 1
ATOM 665 N N . ASN A 1 88 ? 15.973 -4.516 -20.657 1.00 83.50 88 ASN A N 1
ATOM 666 C CA . ASN A 1 88 ? 17.090 -4.344 -21.585 1.00 83.50 88 ASN A CA 1
ATOM 667 C C . ASN A 1 88 ? 18.187 -5.412 -21.433 1.00 83.50 88 ASN A C 1
ATOM 669 O O . ASN A 1 88 ? 19.053 -5.504 -22.300 1.00 83.50 88 ASN A O 1
ATOM 673 N N . GLY A 1 89 ? 18.186 -6.186 -20.343 1.00 81.12 89 GLY A N 1
ATOM 674 C CA . GLY A 1 89 ? 19.203 -7.205 -20.066 1.00 81.12 89 GLY A CA 1
ATOM 675 C C . GLY A 1 89 ? 18.973 -8.549 -20.778 1.00 81.12 89 GLY A C 1
ATOM 676 O O . GLY A 1 89 ? 19.822 -8.963 -21.569 1.00 81.12 89 GLY A O 1
ATOM 677 N N . PRO A 1 90 ? 17.872 -9.270 -20.497 1.00 80.81 90 PRO A N 1
ATOM 678 C CA . PRO A 1 90 ? 17.588 -10.588 -21.060 1.00 80.81 90 PRO A CA 1
ATOM 679 C C . PRO A 1 90 ? 17.138 -10.518 -22.521 1.00 80.81 90 PRO A C 1
ATOM 681 O O . PRO A 1 90 ? 16.585 -9.517 -22.981 1.00 80.81 90 PRO A O 1
ATOM 684 N N . SER A 1 91 ? 17.296 -11.625 -23.248 1.00 79.81 91 SER A N 1
ATOM 685 C CA . SER A 1 91 ? 16.666 -11.762 -24.559 1.00 79.81 91 SER A CA 1
ATOM 686 C C . SER A 1 91 ? 15.135 -11.797 -24.418 1.00 79.81 91 SER A C 1
ATOM 688 O O . SER A 1 91 ? 14.606 -12.208 -23.385 1.00 79.81 91 SER A O 1
ATOM 690 N N . ALA A 1 92 ? 14.390 -11.387 -25.453 1.00 78.44 92 ALA A N 1
ATOM 691 C CA . ALA A 1 92 ? 12.921 -11.408 -25.409 1.00 78.44 92 ALA A CA 1
ATOM 692 C C . ALA A 1 92 ? 12.321 -12.790 -25.026 1.00 78.44 92 ALA A C 1
ATOM 694 O O . ALA A 1 92 ? 11.357 -12.817 -24.257 1.00 78.44 92 ALA A O 1
ATOM 695 N N . PRO A 1 93 ? 12.884 -13.934 -25.476 1.00 81.94 93 PRO A N 1
ATOM 696 C CA . PRO A 1 93 ? 12.486 -15.260 -24.996 1.00 81.94 93 PRO A CA 1
ATOM 697 C C . PRO A 1 93 ? 12.746 -15.512 -23.504 1.00 81.94 93 PRO A C 1
ATOM 699 O O . PRO A 1 93 ? 11.922 -16.146 -22.848 1.00 81.94 93 PRO A O 1
ATOM 702 N N . ASP A 1 94 ? 13.862 -15.028 -22.956 1.00 81.69 94 ASP A N 1
ATOM 703 C CA . ASP A 1 94 ? 14.197 -15.214 -21.536 1.00 81.69 94 ASP A CA 1
ATOM 704 C C . ASP A 1 94 ? 13.274 -14.379 -20.646 1.00 81.69 94 ASP A C 1
ATOM 706 O O . ASP A 1 94 ? 12.774 -14.854 -19.624 1.00 81.69 94 ASP A O 1
ATOM 710 N N . LEU A 1 95 ? 12.970 -13.153 -21.081 1.00 79.94 95 LEU A N 1
ATOM 711 C CA . LEU A 1 95 ? 12.023 -12.277 -20.399 1.00 79.94 95 LEU A CA 1
ATOM 712 C C . LEU A 1 95 ? 10.622 -12.908 -20.344 1.00 79.94 95 LEU A C 1
ATOM 714 O O . LEU A 1 95 ? 9.985 -12.911 -19.294 1.00 79.94 95 LEU A O 1
ATOM 718 N N . ALA A 1 96 ? 10.164 -13.495 -21.457 1.00 79.69 96 ALA A N 1
ATOM 719 C CA . ALA A 1 96 ? 8.855 -14.143 -21.556 1.00 79.69 96 ALA A CA 1
ATOM 720 C C . ALA A 1 96 ? 8.713 -15.391 -20.663 1.00 79.69 96 ALA A C 1
ATOM 722 O O . ALA A 1 96 ? 7.596 -15.764 -20.312 1.00 79.69 96 ALA A O 1
ATOM 723 N N . ASN A 1 97 ? 9.830 -16.016 -20.281 1.00 82.25 97 ASN A N 1
ATOM 724 C CA . ASN A 1 97 ?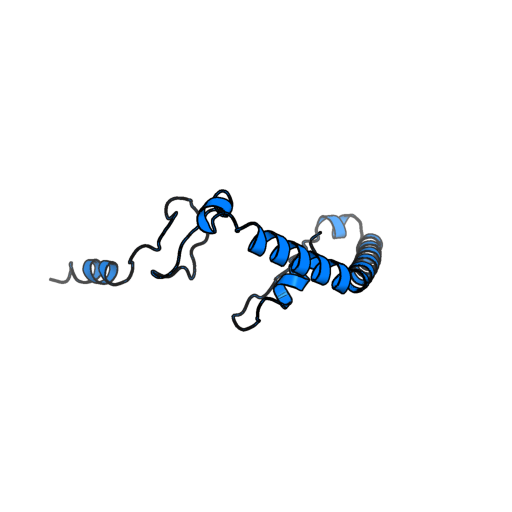 9.865 -17.195 -19.413 1.00 82.25 97 ASN A CA 1
ATOM 725 C C . ASN A 1 97 ? 10.300 -16.873 -17.970 1.00 82.25 97 ASN A C 1
ATOM 727 O O . ASN A 1 97 ? 10.565 -17.785 -17.185 1.00 82.25 97 ASN A O 1
ATOM 731 N N . THR A 1 98 ? 10.375 -15.592 -17.599 1.00 79.38 98 THR A N 1
ATOM 732 C CA . THR A 1 98 ? 10.774 -15.163 -16.254 1.00 79.38 98 THR A CA 1
ATOM 733 C C . THR A 1 98 ? 9.561 -15.043 -15.330 1.00 79.38 98 THR A C 1
ATOM 735 O O . THR A 1 98 ? 8.597 -14.341 -15.629 1.00 79.38 98 THR A O 1
ATOM 738 N N . VAL A 1 99 ? 9.628 -15.688 -14.162 1.00 78.69 99 VAL A N 1
ATOM 739 C CA . VAL A 1 99 ? 8.633 -15.554 -13.088 1.00 78.69 99 VAL A CA 1
ATOM 740 C C . VAL A 1 99 ? 9.236 -14.749 -11.945 1.00 78.69 99 VAL A C 1
ATOM 742 O O . VAL A 1 99 ? 10.260 -15.132 -11.383 1.00 78.69 99 VAL A O 1
ATOM 745 N N . VAL A 1 100 ? 8.573 -13.658 -11.562 1.00 70.62 100 VAL A N 1
ATOM 746 C CA . VAL A 1 100 ? 8.919 -12.890 -10.360 1.00 70.62 100 VAL A CA 1
ATOM 747 C C . VAL A 1 100 ? 7.991 -13.313 -9.229 1.00 70.62 100 VAL A C 1
ATOM 749 O O . VAL A 1 100 ? 6.771 -13.266 -9.364 1.00 70.62 100 VAL A O 1
ATOM 752 N N . SER A 1 101 ? 8.571 -13.731 -8.107 1.00 64.56 101 SER A N 1
ATOM 753 C CA . SER A 1 101 ? 7.837 -14.028 -6.875 1.00 64.56 101 SER A CA 1
ATOM 754 C C . SER A 1 101 ? 8.276 -13.061 -5.785 1.00 64.56 101 SER A C 1
ATOM 756 O O . SER A 1 101 ? 9.460 -12.987 -5.465 1.00 64.56 101 SER A O 1
ATOM 758 N N . ILE A 1 102 ? 7.323 -12.329 -5.210 1.00 63.97 102 ILE A N 1
ATOM 759 C CA . ILE A 1 102 ? 7.560 -11.449 -4.064 1.00 63.97 102 ILE A CA 1
ATOM 760 C C . ILE A 1 102 ? 7.033 -12.167 -2.827 1.00 63.97 102 ILE A C 1
ATOM 762 O O . ILE A 1 102 ? 5.835 -12.423 -2.716 1.00 63.97 102 ILE A O 1
ATOM 766 N N . LEU A 1 103 ? 7.929 -12.501 -1.901 1.00 59.12 103 LEU A N 1
ATOM 767 C CA . LEU A 1 103 ? 7.563 -13.102 -0.624 1.00 59.12 103 LEU A CA 1
ATOM 768 C C . LEU A 1 103 ? 7.669 -12.046 0.474 1.00 59.12 103 LEU A C 1
ATOM 770 O O . LEU A 1 103 ? 8.756 -11.563 0.784 1.00 59.12 103 LEU A O 1
ATOM 774 N N . VAL A 1 104 ? 6.526 -11.683 1.050 1.00 61.31 104 VAL A N 1
ATOM 775 C CA . VAL A 1 104 ? 6.448 -10.735 2.165 1.00 61.31 104 VAL A CA 1
ATOM 776 C C . VAL A 1 104 ? 6.284 -11.534 3.453 1.00 61.31 104 VAL A C 1
ATOM 778 O O . VAL A 1 104 ? 5.213 -12.078 3.717 1.00 61.31 104 VAL A O 1
ATOM 781 N N . ASP A 1 105 ? 7.351 -11.633 4.246 1.00 59.53 105 ASP A N 1
ATOM 782 C CA . ASP A 1 105 ? 7.306 -12.313 5.542 1.00 59.53 105 ASP A CA 1
ATOM 783 C C . ASP A 1 105 ? 6.587 -11.448 6.591 1.00 59.53 105 ASP A C 1
ATOM 785 O O . ASP A 1 105 ? 6.984 -10.317 6.890 1.00 59.53 105 ASP A O 1
ATOM 789 N N . HIS A 1 106 ? 5.515 -12.007 7.154 1.00 58.19 106 HIS A N 1
ATOM 790 C CA . HIS A 1 106 ? 4.675 -11.403 8.183 1.00 58.19 106 HIS A CA 1
ATOM 791 C C . HIS A 1 106 ? 4.858 -12.111 9.539 1.00 58.19 106 HIS A C 1
ATOM 793 O O . HIS A 1 106 ? 3.896 -12.357 10.275 1.00 58.19 106 HIS A O 1
ATOM 799 N N . SER A 1 107 ? 6.094 -12.470 9.897 1.00 49.78 107 SER A N 1
ATOM 800 C CA . SER A 1 107 ? 6.391 -13.105 11.182 1.00 49.78 107 SER A CA 1
ATOM 801 C C . SER A 1 107 ? 6.185 -12.133 12.363 1.00 49.78 107 SER A C 1
ATOM 803 O O . SER A 1 107 ? 7.103 -11.434 12.792 1.00 49.78 107 SER A O 1
ATOM 805 N N . GLY A 1 108 ? 4.949 -12.059 12.864 1.00 51.28 108 GLY A N 1
ATOM 806 C CA . GLY A 1 108 ? 4.524 -11.922 14.270 1.00 51.28 108 GLY A CA 1
ATOM 807 C C . GLY A 1 108 ? 5.064 -10.815 15.195 1.00 51.28 108 GLY A C 1
ATOM 808 O O . GLY A 1 108 ? 4.581 -10.724 16.318 1.00 51.28 108 GLY A O 1
ATOM 809 N N . SER A 1 109 ? 6.029 -9.979 14.806 1.00 51.94 109 SER A N 1
ATOM 810 C CA . SER A 1 109 ? 6.773 -9.121 15.752 1.00 51.94 109 SER A CA 1
ATOM 811 C C . SER A 1 109 ? 6.892 -7.650 15.337 1.00 51.94 109 SER A C 1
ATOM 813 O O . SER A 1 109 ? 7.717 -6.902 15.853 1.00 51.94 109 SER A O 1
ATOM 815 N N . MET A 1 110 ? 6.060 -7.168 14.418 1.00 42.75 110 MET A N 1
ATOM 816 C CA . MET A 1 110 ? 6.171 -5.790 13.936 1.00 42.75 110 MET A CA 1
ATOM 817 C C . MET A 1 110 ? 4.840 -5.085 14.050 1.00 42.75 110 MET A C 1
ATOM 819 O O . MET A 1 110 ? 3.848 -5.536 13.496 1.00 42.75 110 MET A O 1
ATOM 823 N N . ARG A 1 111 ? 4.842 -3.964 14.770 1.00 55.50 111 ARG A N 1
ATOM 824 C CA . ARG A 1 111 ? 3.713 -3.062 15.036 1.00 55.50 111 ARG A CA 1
ATOM 825 C C . ARG A 1 111 ? 3.140 -2.412 13.758 1.00 55.50 111 ARG A C 1
ATOM 827 O O . ARG A 1 111 ? 3.120 -1.193 13.652 1.00 55.50 111 ARG A O 1
ATOM 834 N N . GLY A 1 112 ? 2.772 -3.189 12.740 1.00 53.50 112 GLY A N 1
ATOM 835 C CA . GLY A 1 112 ? 2.165 -2.730 11.483 1.00 53.50 112 GLY A CA 1
ATOM 836 C C . GLY A 1 112 ? 3.069 -1.922 10.539 1.00 53.50 112 GLY A C 1
ATOM 837 O O . GLY A 1 112 ? 2.763 -1.825 9.358 1.00 53.50 112 GLY A O 1
ATOM 838 N N . GLN A 1 113 ? 4.208 -1.389 10.997 1.00 57.16 113 GLN A N 1
ATOM 839 C CA . GLN A 1 113 ? 5.032 -0.461 10.208 1.00 57.16 113 GLN A CA 1
ATOM 840 C C . GLN A 1 113 ? 5.552 -1.043 8.886 1.00 57.16 113 GLN A C 1
ATOM 842 O O . GLN A 1 113 ? 5.455 -0.379 7.862 1.00 57.16 113 GLN A O 1
ATOM 847 N N . LYS A 1 114 ? 6.052 -2.288 8.858 1.00 55.44 114 LYS A N 1
ATOM 848 C CA . LYS A 1 114 ? 6.502 -2.900 7.590 1.00 55.44 114 LYS A CA 1
ATOM 849 C C . LYS A 1 114 ? 5.351 -3.178 6.616 1.00 55.44 114 LYS A C 1
ATOM 851 O O . LYS A 1 114 ? 5.576 -3.204 5.413 1.00 55.44 114 LYS A O 1
ATOM 856 N N . MET A 1 115 ? 4.127 -3.317 7.125 1.00 57.41 115 MET A N 1
ATOM 857 C CA . MET A 1 115 ? 2.925 -3.479 6.309 1.00 57.41 115 MET A CA 1
ATOM 858 C C . MET A 1 115 ? 2.501 -2.153 5.672 1.00 57.41 115 MET A C 1
ATOM 860 O O . MET A 1 115 ? 2.109 -2.145 4.513 1.00 57.41 115 MET A O 1
ATOM 864 N N . LEU A 1 116 ? 2.652 -1.034 6.392 1.00 58.38 116 LEU A N 1
ATOM 865 C CA . LEU A 1 116 ? 2.443 0.305 5.833 1.00 58.38 116 LEU A CA 1
ATOM 866 C C . LEU A 1 116 ? 3.413 0.584 4.682 1.00 58.38 116 LEU A C 1
ATOM 868 O O . LEU A 1 116 ? 2.993 1.125 3.670 1.00 58.38 116 LEU A O 1
ATOM 872 N N . TYR A 1 117 ? 4.676 0.160 4.795 1.00 61.19 117 TYR A N 1
ATOM 873 C CA . TYR A 1 117 ? 5.638 0.299 3.698 1.00 61.19 117 TYR A CA 1
ATOM 874 C C . TYR A 1 117 ? 5.317 -0.611 2.511 1.00 61.19 117 TYR A C 1
ATOM 876 O O . TYR A 1 117 ? 5.376 -0.147 1.381 1.00 61.19 117 TYR A O 1
ATOM 884 N N . ALA A 1 118 ? 4.926 -1.867 2.752 1.00 61.75 118 ALA A N 1
ATOM 885 C CA . ALA A 1 118 ? 4.487 -2.757 1.679 1.00 61.75 118 ALA A CA 1
ATOM 886 C C . ALA A 1 118 ? 3.249 -2.197 0.959 1.00 61.75 118 ALA A C 1
ATOM 888 O O . ALA A 1 118 ? 3.256 -2.107 -0.260 1.00 61.75 118 ALA A O 1
ATOM 889 N N . ALA A 1 119 ? 2.231 -1.746 1.698 1.00 58.72 119 ALA A N 1
ATOM 890 C CA . ALA A 1 119 ? 1.051 -1.095 1.129 1.00 58.72 119 ALA A CA 1
ATOM 891 C C . ALA A 1 119 ? 1.413 0.194 0.375 1.00 58.72 119 ALA A C 1
ATOM 893 O O . ALA A 1 119 ? 0.926 0.419 -0.726 1.00 58.72 119 ALA A O 1
ATOM 894 N N . ALA A 1 120 ? 2.324 1.006 0.919 1.00 59.47 120 ALA A N 1
ATOM 895 C CA . ALA A 1 120 ? 2.802 2.220 0.267 1.00 59.47 120 ALA A CA 1
ATOM 896 C C . ALA A 1 120 ? 3.614 1.960 -1.014 1.00 59.47 120 ALA A C 1
ATOM 898 O O . ALA A 1 120 ? 3.841 2.907 -1.763 1.00 59.47 120 ALA A O 1
ATOM 899 N N . SER A 1 121 ? 4.046 0.719 -1.263 1.00 59.22 121 SER A N 1
ATOM 900 C CA . SER A 1 121 ? 4.727 0.293 -2.491 1.00 59.22 121 SER A CA 1
ATOM 901 C C . SER A 1 121 ? 3.802 -0.309 -3.560 1.00 59.22 121 SER A C 1
ATOM 903 O O . SER A 1 121 ? 4.307 -0.629 -4.631 1.00 59.22 121 SER A O 1
ATOM 905 N N . VAL A 1 122 ? 2.505 -0.518 -3.287 1.00 57.34 122 VAL A N 1
ATOM 906 C CA . VAL A 1 122 ? 1.572 -1.258 -4.177 1.00 57.34 122 VAL A CA 1
ATOM 907 C C . VAL A 1 122 ? 0.530 -0.328 -4.831 1.00 57.34 122 VAL A C 1
ATOM 909 O O . VAL A 1 122 ? -0.452 -0.815 -5.378 1.00 57.34 122 VAL A O 1
ATOM 912 N N . ASP A 1 123 ? 0.720 0.992 -4.772 1.00 42.44 123 ASP A N 1
ATOM 913 C CA . ASP A 1 123 ? -0.158 1.948 -5.475 1.00 42.44 123 ASP A CA 1
ATOM 914 C C . ASP A 1 123 ? -0.004 1.843 -7.006 1.00 42.44 123 ASP A C 1
ATOM 916 O O . ASP A 1 123 ? 1.159 1.853 -7.482 1.00 42.44 123 ASP A O 1
#